Protein AF-A0A2N1W1A4-F1 (afdb_monomer_lite)

pLDDT: mean 72.61, std 19.65, range [37.09, 93.88]

Secondary structure (DSSP, 8-state):
--PPP---S-STTSSSSS------PPPP-PPPP---S---STT------TTHHHHHHHHHHHHHHHHHHHHHHHHHHHHHHHHTTT---HHHHHHHHHHHHHHHHHHHHHHHHHHHHHH-TTT--HHHHHHHHHHHHHHHH-

Radius of gyration: 25.72 Å; chains: 1; bounding box: 65×59×47 Å

Sequence (142 aa):
MKKIIIISLVVFTALVFLSCKKKGAPVPFPAPDP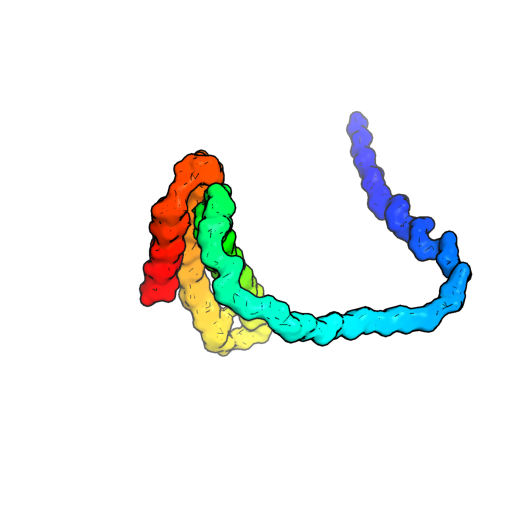IAKSVSVSAVEDARVPGIEKRIEYLELFQEIYMFEINYLRNNVRELTLASVDAEDAEAQELAAQRFEDDKRRAEMGKIVDEIGKKGMEKITVADLRKYRERIREQIAE

Foldseek 3Di:
DDDDDDDDPPDPPPPPDPDDDDDDDPDPDPDPPPPPPDDDPPPPPDPPPPCVLLVVLVVVLVVLLVVLVVVLVVLVVVLVVVVVVVDPDPSNVVSVVVNVLSVVLNVLSVVLVVVCVVCDSVNDDSVNSVVSVVVSVVSVVD

Structure (mmCIF, N/CA/C/O backbone):
data_AF-A0A2N1W1A4-F1
#
_entry.id   AF-A0A2N1W1A4-F1
#
loop_
_atom_site.group_PDB
_atom_site.id
_atom_site.type_symbol
_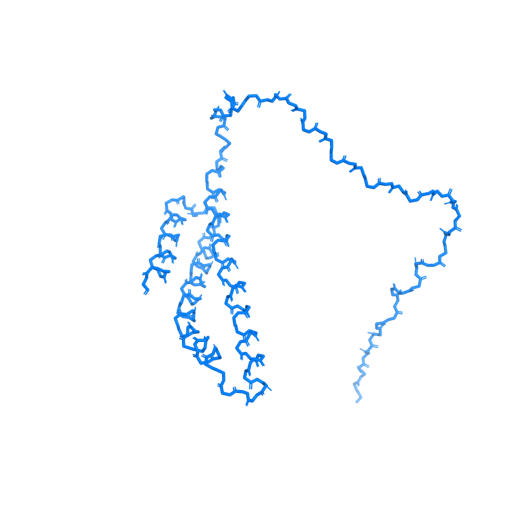atom_site.label_atom_id
_atom_site.label_alt_id
_atom_site.label_comp_id
_atom_site.label_asym_id
_atom_site.label_entity_id
_atom_site.label_seq_id
_atom_site.pdbx_PDB_ins_code
_atom_site.Cartn_x
_atom_site.Cartn_y
_atom_site.Cartn_z
_atom_site.occupancy
_atom_site.B_iso_or_equiv
_atom_site.auth_seq_id
_atom_site.auth_comp_id
_atom_site.auth_asym_id
_atom_site.auth_atom_id
_atom_site.pdbx_PDB_model_num
ATOM 1 N N . MET A 1 1 ? -27.944 -43.672 1.878 1.00 45.59 1 MET A N 1
ATOM 2 C CA . MET A 1 1 ? -26.624 -44.090 2.401 1.00 45.59 1 MET A CA 1
ATOM 3 C C . MET A 1 1 ? -25.530 -43.315 1.678 1.00 45.59 1 MET A C 1
ATOM 5 O O . MET A 1 1 ? -25.323 -43.545 0.496 1.00 45.59 1 MET A O 1
ATOM 9 N N . LYS A 1 2 ? -24.877 -42.366 2.356 1.00 38.91 2 LYS A N 1
ATOM 10 C CA . LYS A 1 2 ? -23.680 -41.654 1.876 1.00 38.91 2 LYS A CA 1
ATOM 11 C C . LYS A 1 2 ? -22.666 -41.672 3.022 1.00 38.91 2 LYS A C 1
ATOM 13 O O . LYS A 1 2 ? -23.009 -41.264 4.126 1.00 38.91 2 LYS A O 1
ATOM 18 N N . LYS A 1 3 ? -21.476 -42.229 2.784 1.00 40.59 3 LYS A N 1
ATOM 19 C CA . LYS A 1 3 ? -20.383 -42.317 3.765 1.00 40.59 3 LYS A CA 1
ATOM 20 C C . LYS A 1 3 ? -19.569 -41.022 3.706 1.00 40.59 3 LYS A C 1
ATOM 22 O O . LYS A 1 3 ? -19.119 -40.652 2.628 1.00 40.59 3 LYS A O 1
ATOM 27 N N . ILE A 1 4 ? -19.391 -40.359 4.846 1.00 50.44 4 ILE A N 1
ATOM 28 C CA . ILE A 1 4 ? -18.451 -39.245 5.028 1.00 50.44 4 ILE A CA 1
ATOM 29 C C . ILE A 1 4 ? -17.213 -39.831 5.710 1.00 50.44 4 ILE A C 1
ATOM 31 O O .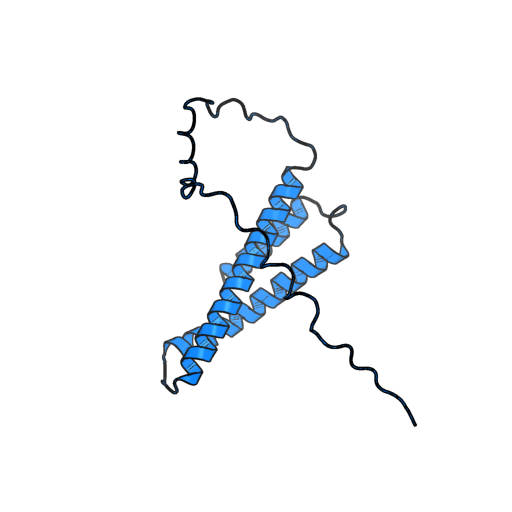 ILE A 1 4 ? -17.338 -40.488 6.741 1.00 50.44 4 ILE A O 1
ATOM 35 N N . ILE A 1 5 ? -16.039 -39.644 5.108 1.00 55.38 5 ILE A N 1
ATOM 36 C CA . ILE A 1 5 ? -14.748 -40.087 5.646 1.00 55.38 5 ILE A CA 1
ATOM 37 C C . ILE A 1 5 ? -14.071 -38.862 6.267 1.00 55.38 5 ILE A C 1
ATOM 39 O O . ILE A 1 5 ? -13.763 -37.905 5.563 1.00 55.38 5 ILE A O 1
ATOM 43 N N . ILE A 1 6 ? -13.858 -38.898 7.583 1.00 52.22 6 ILE A N 1
ATOM 44 C CA . ILE A 1 6 ? -13.093 -37.906 8.347 1.00 52.22 6 ILE A CA 1
ATOM 45 C C . ILE A 1 6 ? -11.697 -38.504 8.548 1.00 52.22 6 ILE A C 1
ATOM 47 O O . ILE A 1 6 ? -11.562 -39.495 9.263 1.00 52.22 6 ILE A O 1
ATOM 51 N N . ILE A 1 7 ? -10.666 -37.950 7.902 1.00 51.31 7 ILE A N 1
ATOM 52 C CA . ILE A 1 7 ? -9.276 -38.365 8.143 1.00 51.31 7 ILE A CA 1
ATOM 53 C C . ILE A 1 7 ? -8.693 -37.470 9.232 1.00 51.31 7 ILE A C 1
ATOM 55 O O . ILE A 1 7 ? -8.555 -36.259 9.075 1.00 51.31 7 ILE A O 1
ATOM 59 N N . SER A 1 8 ? -8.408 -38.117 10.358 1.00 48.31 8 SER A N 1
ATOM 60 C CA . SER A 1 8 ? -7.943 -37.555 11.613 1.00 48.31 8 SER A CA 1
ATOM 61 C C . SER A 1 8 ? -6.500 -37.053 11.555 1.00 48.31 8 SER A C 1
ATOM 63 O O . SER A 1 8 ? -5.569 -37.773 11.192 1.00 48.31 8 SER A O 1
ATOM 65 N N . LEU A 1 9 ? -6.353 -35.833 12.052 1.00 43.41 9 LEU A N 1
ATOM 66 C CA . LEU A 1 9 ? -5.163 -35.123 12.501 1.00 43.41 9 LEU A CA 1
ATOM 67 C C . LEU A 1 9 ? -4.421 -35.864 13.641 1.00 43.41 9 LEU A C 1
ATOM 69 O O . LEU A 1 9 ? -4.462 -35.408 14.775 1.00 43.41 9 LEU A O 1
ATOM 73 N N . VAL A 1 10 ? -3.771 -37.011 13.396 1.00 47.00 10 VAL A N 1
ATOM 74 C CA . VAL A 1 10 ? -2.918 -37.685 14.411 1.00 47.00 10 VAL A CA 1
ATOM 75 C C . VAL A 1 10 ? -1.812 -38.536 13.756 1.00 47.00 10 VAL A C 1
ATOM 77 O O . VAL A 1 10 ? -1.858 -39.757 13.823 1.00 47.00 10 VAL A O 1
ATOM 80 N N . VAL A 1 11 ? -0.812 -37.935 13.094 1.00 44.81 11 VAL A N 1
ATOM 81 C CA . VAL A 1 11 ? 0.413 -38.686 12.693 1.00 44.81 11 VAL A CA 1
ATOM 82 C C . VAL A 1 11 ? 1.732 -37.918 12.909 1.00 44.81 11 VAL A C 1
ATOM 84 O O . VAL A 1 11 ? 2.790 -38.534 12.912 1.00 44.81 11 VAL A O 1
ATOM 87 N N . PHE A 1 12 ? 1.740 -36.611 13.194 1.00 38.12 12 PHE A N 1
ATOM 88 C CA . PHE A 1 12 ? 3.009 -35.855 13.243 1.00 38.12 12 PHE A CA 1
ATOM 89 C C . PHE A 1 12 ? 3.642 -35.629 14.627 1.00 38.12 12 PHE A C 1
ATOM 91 O O . PHE A 1 12 ? 4.666 -34.959 14.718 1.00 38.12 12 PHE A O 1
ATOM 98 N N . THR A 1 13 ? 3.105 -36.202 15.707 1.00 47.06 13 THR A N 1
ATOM 99 C CA . THR A 1 13 ? 3.618 -35.955 17.073 1.00 47.06 13 THR A CA 1
ATOM 100 C C . THR A 1 13 ? 4.500 -37.064 17.659 1.00 47.06 13 THR A C 1
ATOM 102 O O . THR A 1 13 ? 4.922 -36.949 18.804 1.00 47.06 13 THR A O 1
ATOM 105 N N . ALA A 1 14 ? 4.859 -38.108 16.902 1.00 43.19 14 ALA A N 1
ATOM 106 C CA . ALA A 1 14 ? 5.572 -39.275 17.451 1.00 43.19 14 ALA A CA 1
ATOM 107 C C . ALA A 1 14 ? 7.031 -39.468 16.978 1.00 43.19 14 ALA A C 1
ATOM 109 O O . ALA A 1 14 ? 7.589 -40.543 17.173 1.00 43.19 14 ALA A O 1
ATOM 110 N N . LEU A 1 15 ? 7.679 -38.455 16.387 1.00 41.22 15 LEU A N 1
ATOM 111 C CA . LEU A 1 15 ? 9.066 -38.568 15.885 1.00 41.22 15 LEU A CA 1
ATOM 112 C C . LEU A 1 15 ? 10.068 -37.591 16.525 1.00 41.22 15 LEU A C 1
ATOM 114 O O . LEU A 1 15 ? 11.143 -37.367 15.981 1.00 41.22 15 LEU A O 1
ATOM 118 N N . VAL A 1 16 ? 9.750 -37.035 17.701 1.00 46.19 16 VAL A N 1
ATOM 119 C CA . VAL A 1 16 ? 10.630 -36.068 18.399 1.00 46.19 16 VAL A CA 1
ATOM 120 C C . VAL A 1 16 ? 11.331 -36.647 19.639 1.00 46.19 16 VAL A C 1
ATOM 122 O O . VAL A 1 16 ? 12.223 -36.016 20.193 1.00 46.19 16 VAL A O 1
ATOM 125 N N . PHE A 1 17 ? 11.045 -37.881 20.059 1.00 44.84 17 PHE A N 1
ATOM 126 C CA . PHE A 1 17 ? 11.607 -38.415 21.307 1.00 44.84 17 PHE A CA 1
ATOM 127 C C . PHE A 1 17 ? 12.243 -39.792 21.155 1.00 44.84 17 PHE A C 1
ATOM 129 O O . PHE A 1 17 ? 11.809 -40.721 21.813 1.00 44.84 17 PHE A O 1
ATOM 136 N N . LEU A 1 18 ? 13.292 -39.954 20.341 1.00 45.50 18 LEU A N 1
ATOM 137 C CA . LEU A 1 18 ? 14.228 -41.071 20.553 1.00 45.50 18 LEU A CA 1
ATOM 138 C C . LEU A 1 18 ? 15.554 -40.882 19.795 1.00 45.50 18 LEU A C 1
ATOM 140 O O . LEU A 1 18 ? 15.800 -41.528 18.785 1.00 45.50 18 LEU A O 1
ATOM 144 N N . SER A 1 19 ? 16.424 -39.991 20.283 1.00 37.09 19 SER A N 1
ATOM 145 C CA . SER A 1 19 ? 17.894 -40.120 20.167 1.00 37.09 19 SER A CA 1
ATOM 146 C C . SER A 1 19 ? 18.599 -39.012 20.946 1.00 37.09 19 SER A C 1
ATOM 148 O O . SER A 1 19 ? 19.128 -38.056 20.392 1.00 37.09 19 SER A O 1
ATOM 150 N N . CYS A 1 20 ? 18.612 -39.148 22.271 1.00 44.00 20 CYS A N 1
ATOM 151 C CA . CYS A 1 20 ? 19.387 -38.292 23.158 1.00 44.00 20 CYS A CA 1
ATOM 152 C C . CYS A 1 20 ? 20.591 -39.086 23.683 1.00 44.00 20 CYS A C 1
ATOM 154 O O . CYS A 1 20 ? 20.462 -39.782 24.683 1.00 44.00 20 CYS A O 1
ATOM 156 N N . LYS A 1 21 ? 21.751 -39.022 23.011 1.00 41.28 21 LYS A N 1
ATOM 157 C CA . LYS A 1 21 ? 23.071 -39.292 23.622 1.00 41.28 21 LYS A CA 1
ATOM 158 C C . LYS A 1 21 ? 24.203 -38.628 22.830 1.00 41.28 21 LYS A C 1
ATOM 160 O O . LYS A 1 21 ? 24.821 -39.246 21.973 1.00 41.28 21 LYS A O 1
ATOM 165 N N . LYS A 1 22 ? 24.542 -37.400 23.219 1.00 45.22 22 LYS A N 1
ATOM 166 C CA . LYS A 1 22 ? 25.924 -36.965 23.488 1.00 45.22 22 LYS A CA 1
ATOM 167 C C . LYS A 1 22 ? 25.849 -35.677 24.303 1.00 45.22 22 LYS A C 1
ATOM 169 O O . LYS A 1 22 ? 25.254 -34.698 23.875 1.00 45.22 22 LYS A O 1
ATOM 174 N N . LYS A 1 23 ? 26.407 -35.719 25.515 1.00 51.44 23 LYS A N 1
ATOM 175 C CA . LYS A 1 23 ? 26.610 -34.545 26.364 1.00 51.44 23 LYS A CA 1
ATOM 176 C C . LYS A 1 23 ? 27.555 -33.597 25.619 1.00 51.44 23 LYS A C 1
ATOM 178 O O . LYS A 1 23 ? 28.720 -33.934 25.438 1.00 51.44 23 LYS A O 1
ATOM 183 N N . GLY A 1 24 ? 27.049 -32.453 25.188 1.00 43.84 24 GLY A N 1
ATOM 184 C CA . GLY A 1 24 ? 27.834 -31.309 24.743 1.00 43.84 24 GLY A CA 1
ATOM 185 C C . GLY A 1 24 ? 27.242 -30.087 25.424 1.00 43.84 24 GLY A C 1
ATOM 186 O O . GLY A 1 24 ? 26.024 -29.925 25.413 1.00 43.84 24 GLY A O 1
ATOM 187 N N . ALA A 1 25 ? 28.076 -29.301 26.098 1.00 52.75 25 ALA A N 1
ATOM 188 C CA . ALA A 1 25 ? 27.675 -28.035 26.701 1.00 52.75 25 ALA A CA 1
ATOM 189 C C . ALA A 1 25 ? 26.926 -27.160 25.672 1.00 52.75 25 ALA A C 1
ATOM 191 O O . ALA A 1 25 ? 27.195 -27.302 24.475 1.00 52.75 25 ALA A O 1
ATOM 192 N N . PRO A 1 26 ? 25.995 -26.283 26.101 1.00 49.31 26 PRO A N 1
ATOM 193 C CA . PRO A 1 26 ? 25.318 -25.374 25.185 1.00 49.31 26 PRO A CA 1
ATOM 194 C C . PRO A 1 26 ? 26.380 -24.605 24.403 1.00 49.31 26 PRO A C 1
ATOM 196 O O . PRO A 1 26 ? 27.225 -23.936 24.997 1.00 49.31 26 PRO A O 1
ATOM 199 N N . VAL A 1 27 ? 26.377 -24.768 23.080 1.00 53.94 27 VAL A N 1
ATOM 200 C CA . VAL A 1 27 ? 27.262 -24.010 22.201 1.00 53.94 27 VAL A CA 1
ATOM 201 C C . VAL A 1 27 ? 26.866 -22.544 22.390 1.00 53.94 27 VAL A C 1
ATOM 203 O O . VAL A 1 27 ? 25.705 -22.215 22.129 1.00 53.94 27 VAL A O 1
ATOM 206 N N . PRO A 1 28 ? 27.749 -21.674 22.912 1.00 55.44 28 PRO A N 1
ATOM 207 C CA . PRO A 1 28 ? 27.443 -20.256 22.983 1.00 55.44 28 PRO A CA 1
ATOM 208 C C . PRO A 1 28 ? 27.164 -19.772 21.561 1.00 55.44 28 PRO A C 1
ATOM 210 O O . PRO A 1 28 ? 27.845 -20.189 20.621 1.00 55.44 28 PRO A O 1
ATOM 213 N N . PHE A 1 29 ? 26.142 -18.927 21.400 1.00 46.44 29 PHE A N 1
ATOM 214 C CA . PHE A 1 29 ? 25.914 -18.223 20.140 1.00 46.44 29 PHE A CA 1
ATOM 215 C C . PHE A 1 29 ? 27.257 -17.656 19.662 1.00 46.44 29 PHE A C 1
ATOM 217 O O . PHE A 1 29 ? 27.937 -17.015 20.474 1.00 46.44 29 PHE A O 1
ATOM 224 N N . PRO A 1 30 ? 27.679 -17.908 18.407 1.00 56.00 30 PRO A N 1
ATOM 225 C CA . PRO A 1 30 ? 28.890 -17.291 17.902 1.00 56.00 30 PRO A CA 1
ATOM 226 C C . PRO A 1 30 ? 28.703 -15.782 18.039 1.00 56.00 30 PRO A C 1
ATOM 228 O O . PRO A 1 30 ? 27.711 -15.226 17.561 1.00 56.00 30 PRO A O 1
ATOM 231 N N . ALA A 1 31 ? 29.611 -15.141 18.777 1.00 55.03 31 ALA A N 1
ATOM 232 C CA . ALA A 1 31 ? 29.656 -13.692 18.822 1.00 55.03 31 ALA A CA 1
ATOM 233 C C . ALA A 1 31 ? 29.713 -13.195 17.369 1.00 55.03 31 ALA A C 1
ATOM 235 O O . ALA A 1 31 ? 30.436 -13.803 16.574 1.00 55.03 31 ALA A O 1
ATOM 236 N N . PRO A 1 32 ? 28.945 -12.157 16.993 1.00 52.41 32 PRO A N 1
ATOM 237 C CA . PRO A 1 32 ? 29.085 -11.569 15.671 1.00 52.41 32 PRO A CA 1
ATOM 238 C C . PRO A 1 32 ? 30.558 -11.213 15.493 1.00 52.41 32 PRO A C 1
ATOM 240 O O . PRO A 1 32 ? 31.122 -10.517 16.343 1.00 52.41 32 PRO A O 1
ATOM 243 N N . ASP A 1 33 ? 31.184 -11.756 14.445 1.00 56.81 33 ASP A N 1
ATOM 244 C CA . ASP A 1 33 ? 32.581 -11.469 14.146 1.00 56.81 33 ASP A CA 1
ATOM 245 C C . ASP A 1 33 ? 32.778 -9.950 14.193 1.00 56.81 33 ASP A C 1
ATOM 247 O O . ASP A 1 33 ? 31.941 -9.211 13.653 1.00 56.81 33 ASP A O 1
ATOM 251 N N . PRO A 1 34 ? 33.835 -9.445 14.856 1.00 55.88 34 PRO A N 1
ATOM 252 C CA . PRO A 1 34 ? 34.127 -8.028 14.810 1.00 55.88 34 PRO A CA 1
ATOM 253 C C . PRO A 1 34 ? 34.292 -7.673 13.339 1.00 55.88 34 PRO A C 1
ATOM 255 O O . PRO A 1 34 ? 35.224 -8.155 12.697 1.00 55.88 34 PRO A O 1
ATOM 258 N N . ILE A 1 35 ? 33.343 -6.881 12.822 1.00 51.38 35 ILE A N 1
ATOM 259 C CA . ILE A 1 35 ? 33.310 -6.368 11.453 1.00 51.38 35 ILE A CA 1
ATOM 260 C C . ILE A 1 35 ? 34.742 -6.004 11.093 1.00 51.38 35 ILE A C 1
ATOM 262 O O . ILE A 1 35 ? 35.308 -5.066 11.666 1.00 51.38 35 ILE A O 1
ATOM 266 N N . ALA A 1 36 ? 35.344 -6.806 10.212 1.00 45.59 36 ALA A N 1
ATOM 267 C CA . ALA A 1 36 ? 36.691 -6.567 9.746 1.00 45.59 36 ALA A CA 1
ATOM 268 C C . ALA A 1 36 ? 36.703 -5.137 9.209 1.00 45.59 36 ALA A C 1
ATOM 270 O O . ALA A 1 36 ? 36.007 -4.800 8.249 1.00 45.59 36 ALA A O 1
ATOM 271 N N . LYS A 1 37 ? 37.428 -4.264 9.912 1.00 49.31 37 LYS A N 1
ATOM 272 C CA . LYS A 1 37 ? 37.651 -2.897 9.467 1.00 49.31 37 LYS A CA 1
ATOM 273 C C . LYS A 1 37 ? 38.201 -2.950 8.045 1.00 49.31 37 LYS A C 1
ATOM 275 O O . LYS A 1 37 ? 39.075 -3.756 7.742 1.00 49.31 37 LYS A O 1
ATOM 280 N N . SER A 1 38 ? 37.735 -1.997 7.247 1.00 53.12 38 SER A N 1
ATOM 281 C CA . SER A 1 38 ? 38.189 -1.648 5.901 1.00 53.12 38 SER A CA 1
ATOM 282 C C . SER A 1 38 ? 37.715 -2.548 4.756 1.00 53.12 38 SER A C 1
ATOM 284 O O . SER A 1 38 ? 38.455 -3.346 4.198 1.00 53.12 38 SER A O 1
ATOM 286 N N . VAL A 1 39 ? 36.507 -2.250 4.278 1.00 40.72 39 VAL A N 1
ATOM 287 C CA . VAL A 1 39 ? 36.375 -1.913 2.858 1.00 40.72 39 VAL A CA 1
ATOM 288 C C . VAL A 1 39 ? 35.876 -0.475 2.811 1.00 40.72 39 VAL A C 1
ATOM 290 O O . VAL A 1 39 ? 34.774 -0.166 3.258 1.00 40.72 39 VAL A O 1
ATOM 293 N N . SER A 1 40 ? 36.747 0.432 2.377 1.00 42.31 40 SER A N 1
ATOM 294 C CA . SER A 1 40 ? 36.391 1.812 2.065 1.00 42.31 40 SER A CA 1
ATOM 295 C C . SER A 1 40 ? 35.218 1.810 1.085 1.00 42.31 40 SER A C 1
ATOM 297 O O . SER A 1 40 ? 35.296 1.193 0.026 1.00 42.31 40 SER A O 1
ATOM 299 N N . VAL A 1 41 ? 34.151 2.524 1.438 1.00 45.81 41 VAL A N 1
ATOM 300 C CA . VAL A 1 41 ? 32.869 2.657 0.715 1.00 45.81 41 VAL A CA 1
ATOM 301 C C . VAL A 1 41 ? 33.019 3.294 -0.688 1.00 45.81 41 VAL A C 1
ATOM 303 O O . VAL A 1 41 ? 32.043 3.553 -1.376 1.00 45.81 41 VAL A O 1
ATOM 306 N N . SER A 1 42 ? 34.239 3.519 -1.175 1.00 42.94 42 SER A N 1
ATOM 307 C CA . SER A 1 42 ? 34.532 4.274 -2.396 1.00 42.94 42 SER A CA 1
ATOM 308 C C . SER A 1 42 ? 34.715 3.422 -3.662 1.00 42.94 42 SER A C 1
ATOM 310 O O . SER A 1 42 ? 35.390 3.863 -4.584 1.00 42.94 42 SER A O 1
ATOM 312 N N . ALA A 1 43 ? 34.174 2.200 -3.719 1.00 45.44 43 ALA A N 1
ATOM 313 C CA . ALA A 1 43 ? 34.274 1.332 -4.904 1.00 45.44 43 ALA A CA 1
ATOM 314 C C . ALA A 1 43 ? 32.982 0.551 -5.214 1.00 45.44 43 ALA A C 1
ATOM 316 O O . ALA A 1 43 ? 33.029 -0.534 -5.787 1.00 45.44 43 ALA A O 1
ATOM 317 N N . VAL A 1 44 ? 31.818 1.098 -4.850 1.00 47.19 44 VAL A N 1
ATOM 318 C CA . VAL A 1 44 ? 30.520 0.645 -5.388 1.00 47.19 44 VAL A CA 1
ATOM 319 C C . VAL A 1 44 ? 30.032 1.669 -6.417 1.00 47.19 44 VAL A C 1
ATOM 321 O O . VAL A 1 44 ? 28.882 2.090 -6.419 1.00 47.19 44 VAL A O 1
ATOM 324 N N . GLU A 1 45 ? 30.939 2.129 -7.277 1.00 42.41 45 GLU A N 1
ATOM 325 C CA . GLU A 1 45 ? 30.557 2.877 -8.469 1.00 42.41 45 GLU A CA 1
ATOM 326 C C . GLU A 1 45 ? 30.142 1.886 -9.562 1.00 42.41 45 GLU A C 1
ATOM 328 O O . GLU A 1 45 ? 30.948 1.174 -10.155 1.00 42.41 45 GLU A O 1
ATOM 333 N N . ASP A 1 46 ? 28.829 1.841 -9.776 1.00 45.59 46 ASP A N 1
ATOM 334 C CA . ASP A 1 46 ? 28.187 1.727 -11.087 1.00 45.59 46 ASP A CA 1
ATOM 335 C C . ASP A 1 46 ? 28.498 0.489 -11.952 1.00 45.59 46 ASP A C 1
ATOM 337 O O . ASP A 1 46 ? 28.396 0.523 -13.179 1.00 45.59 46 ASP A O 1
ATOM 341 N N . ALA A 1 47 ? 28.705 -0.678 -11.336 1.00 49.75 47 ALA A N 1
ATOM 342 C CA . ALA A 1 47 ? 28.339 -1.933 -11.993 1.00 49.75 47 ALA A CA 1
ATOM 343 C C . ALA A 1 47 ? 26.802 -2.043 -12.008 1.00 49.75 47 ALA A C 1
ATOM 345 O O . ALA A 1 47 ? 26.216 -2.778 -11.212 1.00 49.75 47 ALA A O 1
ATOM 346 N N . ARG A 1 48 ? 26.125 -1.254 -12.860 1.00 59.28 48 ARG A N 1
ATOM 347 C CA . ARG A 1 48 ? 24.658 -1.259 -12.997 1.00 59.28 48 ARG A CA 1
ATOM 348 C C . ARG A 1 48 ? 24.193 -2.645 -13.409 1.00 59.28 48 ARG A C 1
ATOM 350 O O . ARG A 1 48 ? 24.140 -2.972 -14.592 1.00 59.28 48 ARG A O 1
ATOM 357 N N . VAL A 1 49 ? 23.844 -3.462 -12.422 1.00 65.81 49 VAL A N 1
ATOM 358 C CA . VAL A 1 49 ? 23.157 -4.731 -12.634 1.00 65.81 49 VAL A CA 1
ATOM 359 C C . VAL A 1 49 ? 21.882 -4.409 -13.423 1.00 65.81 49 VAL A C 1
ATOM 361 O O . VAL A 1 49 ? 21.041 -3.651 -12.925 1.00 65.81 49 VAL A O 1
ATOM 364 N N . PRO A 1 50 ? 21.720 -4.919 -14.658 1.00 68.31 50 PRO A N 1
ATOM 365 C CA . PRO A 1 50 ? 20.570 -4.576 -15.481 1.00 68.31 50 PRO A CA 1
ATOM 366 C C . PRO A 1 50 ? 19.258 -4.866 -14.743 1.00 68.31 50 PRO A C 1
ATOM 368 O O . PRO A 1 50 ? 19.032 -5.969 -14.246 1.00 68.31 50 PRO A O 1
ATOM 371 N N . GLY A 1 51 ? 18.393 -3.856 -14.645 1.00 77.94 51 GLY A N 1
ATOM 372 C CA . GLY A 1 51 ? 17.092 -3.970 -13.981 1.00 77.94 51 GLY A CA 1
ATOM 373 C C . GLY A 1 51 ? 17.105 -3.863 -12.451 1.00 77.94 51 GLY A C 1
ATOM 374 O O . GLY A 1 51 ? 16.050 -4.060 -11.846 1.00 77.94 51 GLY A O 1
ATOM 375 N N . ILE A 1 52 ? 18.237 -3.537 -11.813 1.00 85.75 52 ILE A N 1
ATOM 376 C CA . ILE A 1 52 ? 18.296 -3.369 -10.350 1.00 85.75 52 ILE A CA 1
ATOM 377 C C . ILE A 1 52 ? 17.456 -2.188 -9.857 1.00 85.75 52 ILE A C 1
ATOM 379 O O . ILE A 1 52 ? 16.721 -2.340 -8.890 1.00 85.75 52 ILE A O 1
ATOM 383 N N . GLU A 1 53 ? 17.464 -1.062 -10.575 1.00 86.81 53 GLU A N 1
ATOM 384 C CA . GLU A 1 53 ? 16.670 0.128 -10.235 1.00 86.81 53 GLU A CA 1
ATOM 385 C C . GLU A 1 53 ? 15.172 -0.197 -10.176 1.00 86.81 53 GLU A C 1
ATOM 387 O O . GLU A 1 53 ? 14.499 0.097 -9.195 1.00 86.81 53 GLU A O 1
ATOM 392 N N . LYS A 1 54 ? 14.658 -0.918 -11.178 1.00 88.44 54 LYS A N 1
ATOM 393 C CA . LYS A 1 54 ? 13.260 -1.364 -11.205 1.00 88.44 54 LYS A CA 1
ATOM 394 C C . LYS A 1 54 ? 12.908 -2.273 -10.027 1.00 88.44 54 LYS A C 1
ATOM 396 O O . LYS A 1 54 ? 11.793 -2.203 -9.520 1.00 88.44 54 LYS A O 1
ATOM 401 N N . ARG A 1 55 ? 13.835 -3.135 -9.595 1.00 88.31 55 ARG A N 1
ATOM 402 C CA . ARG A 1 55 ? 13.632 -3.997 -8.420 1.00 88.31 55 ARG A CA 1
ATOM 403 C C . ARG A 1 55 ? 13.628 -3.186 -7.127 1.00 88.31 55 ARG A C 1
ATOM 405 O O . ARG A 1 55 ? 12.781 -3.457 -6.287 1.00 88.31 55 ARG A O 1
ATOM 412 N N . ILE A 1 56 ? 14.528 -2.212 -6.989 1.00 90.38 56 ILE A N 1
ATOM 413 C CA . ILE A 1 56 ? 14.581 -1.311 -5.830 1.00 90.38 56 ILE A CA 1
ATOM 414 C C . ILE A 1 56 ? 13.266 -0.539 -5.715 1.00 90.38 56 ILE A C 1
ATOM 416 O O . ILE A 1 56 ? 12.598 -0.641 -4.696 1.00 90.38 56 ILE A O 1
ATOM 420 N N . GLU A 1 57 ? 12.832 0.123 -6.785 1.00 91.19 57 GLU A N 1
ATOM 421 C CA . GLU A 1 57 ? 11.594 0.919 -6.790 1.00 91.19 57 GLU A CA 1
ATOM 422 C C . GLU A 1 57 ? 10.355 0.070 -6.493 1.00 91.19 57 GLU A C 1
ATOM 424 O O . GLU A 1 57 ? 9.444 0.501 -5.789 1.00 91.19 57 GLU A O 1
ATOM 429 N N . TYR A 1 58 ? 10.329 -1.170 -6.989 1.00 91.00 58 TYR A N 1
ATOM 430 C CA . TYR A 1 58 ? 9.258 -2.107 -6.670 1.00 91.00 58 TYR A CA 1
ATOM 431 C C . TYR A 1 58 ? 9.259 -2.478 -5.185 1.00 91.00 58 TYR A C 1
ATOM 433 O O . TYR A 1 58 ? 8.211 -2.454 -4.545 1.00 91.00 58 TYR A O 1
ATOM 441 N N . LEU A 1 59 ? 10.423 -2.820 -4.629 1.00 91.94 59 LEU A N 1
ATOM 442 C CA . LEU A 1 59 ? 10.542 -3.182 -3.218 1.00 91.94 59 LEU A CA 1
ATOM 443 C C . LEU A 1 59 ? 10.191 -2.007 -2.303 1.00 91.94 59 LEU A C 1
ATOM 445 O O . LEU A 1 59 ? 9.462 -2.214 -1.340 1.00 91.94 59 LEU A O 1
ATOM 449 N N . GLU A 1 60 ? 10.640 -0.794 -2.623 1.00 91.44 60 GLU A N 1
ATOM 450 C CA . GLU A 1 60 ? 10.313 0.410 -1.854 1.00 91.44 60 GLU A CA 1
ATOM 451 C C . GLU A 1 60 ? 8.810 0.711 -1.878 1.00 91.44 60 GLU A C 1
ATOM 453 O O . GLU A 1 60 ? 8.221 0.962 -0.828 1.00 91.44 60 GLU A O 1
ATOM 458 N N . LEU A 1 61 ? 8.162 0.614 -3.045 1.00 92.38 61 LEU A N 1
ATOM 459 C CA . LEU A 1 61 ? 6.713 0.793 -3.163 1.00 92.38 61 LEU A CA 1
ATOM 460 C C . LEU A 1 61 ? 5.942 -0.226 -2.312 1.00 92.38 61 LEU A C 1
ATOM 462 O O . LEU A 1 61 ? 5.054 0.141 -1.544 1.00 92.38 61 LEU A O 1
ATOM 466 N N . PHE A 1 62 ? 6.279 -1.512 -2.425 1.00 92.69 62 PHE A N 1
ATOM 467 C CA . PHE A 1 62 ? 5.594 -2.549 -1.651 1.00 92.69 62 PHE A CA 1
ATOM 468 C C . PHE A 1 62 ? 5.906 -2.454 -0.159 1.00 92.69 62 PHE A C 1
ATOM 470 O O . PHE A 1 62 ? 5.034 -2.743 0.655 1.00 92.69 62 PHE A O 1
ATOM 477 N N . GLN A 1 63 ? 7.107 -2.016 0.218 1.00 92.06 63 GLN A N 1
ATOM 478 C CA . GLN A 1 63 ? 7.438 -1.743 1.610 1.00 92.06 63 GLN A CA 1
ATOM 479 C C . GLN A 1 63 ? 6.540 -0.640 2.186 1.00 92.06 63 GLN A C 1
ATOM 481 O O . GLN A 1 63 ? 5.997 -0.830 3.272 1.00 92.06 63 GLN A O 1
ATOM 486 N N . GLU A 1 64 ? 6.336 0.469 1.468 1.00 89.75 64 GLU A N 1
ATOM 487 C CA . GLU A 1 64 ? 5.424 1.544 1.892 1.00 89.75 64 GLU A CA 1
ATOM 488 C C . GLU A 1 64 ? 3.983 1.015 2.071 1.00 89.75 64 GLU A C 1
ATOM 490 O O . GLU A 1 64 ? 3.373 1.235 3.120 1.00 89.75 64 GLU A O 1
ATOM 495 N N . ILE A 1 65 ? 3.477 0.226 1.112 1.00 91.50 65 ILE A N 1
ATOM 496 C CA . ILE A 1 65 ? 2.131 -0.378 1.171 1.00 91.50 65 ILE A CA 1
ATOM 497 C C . ILE A 1 65 ? 1.986 -1.341 2.360 1.00 91.50 65 ILE A C 1
ATOM 499 O O . ILE A 1 65 ? 1.011 -1.270 3.109 1.00 91.50 65 ILE A O 1
ATOM 503 N N . TYR A 1 66 ? 2.949 -2.243 2.570 1.00 91.75 66 TYR A N 1
ATOM 504 C CA . TYR A 1 66 ? 2.872 -3.211 3.668 1.00 91.75 66 TYR A CA 1
ATOM 505 C C . TYR A 1 66 ? 2.983 -2.549 5.039 1.00 91.75 66 TYR A C 1
ATOM 507 O O . TYR A 1 66 ? 2.280 -2.949 5.967 1.00 91.75 66 TYR A O 1
ATOM 515 N N . MET A 1 67 ? 3.843 -1.539 5.181 1.00 92.38 67 MET A N 1
ATOM 516 C CA . MET A 1 67 ? 3.965 -0.808 6.442 1.00 92.38 67 MET A CA 1
ATOM 517 C C . MET A 1 67 ? 2.665 -0.085 6.800 1.00 92.38 67 MET A C 1
ATOM 519 O O . MET A 1 67 ? 2.276 -0.093 7.969 1.00 92.38 67 MET A O 1
ATOM 523 N N . PHE A 1 68 ? 1.970 0.477 5.809 1.00 91.00 68 PHE A N 1
ATOM 524 C CA . PHE A 1 68 ? 0.640 1.043 6.007 1.00 91.00 68 PHE A CA 1
ATOM 525 C C . PHE A 1 68 ? -0.372 -0.014 6.474 1.00 91.00 68 PHE A C 1
ATOM 527 O O . PHE A 1 68 ? -0.984 0.168 7.523 1.00 91.00 68 PHE A O 1
ATOM 534 N N . GLU A 1 69 ? -0.503 -1.145 5.770 1.00 90.62 69 GLU A N 1
ATOM 535 C CA . GLU A 1 69 ? -1.486 -2.189 6.117 1.00 90.62 69 GLU A CA 1
ATOM 536 C C . GLU A 1 69 ? -1.248 -2.757 7.527 1.00 90.62 69 GLU A C 1
ATOM 538 O O . GLU A 1 69 ? -2.191 -2.985 8.285 1.00 90.62 69 GLU A O 1
ATOM 543 N N . ILE A 1 70 ? 0.018 -2.939 7.922 1.00 92.19 70 ILE A N 1
ATOM 544 C CA . ILE A 1 70 ? 0.372 -3.379 9.280 1.00 92.19 70 ILE A CA 1
ATOM 545 C C . ILE A 1 70 ? -0.109 -2.367 10.326 1.00 92.19 70 ILE A C 1
ATOM 547 O O . ILE A 1 70 ? -0.669 -2.765 11.350 1.00 92.19 70 ILE A O 1
ATOM 551 N N . ASN A 1 71 ? 0.115 -1.072 10.093 1.00 89.31 71 ASN A N 1
ATOM 552 C CA . ASN A 1 71 ? -0.305 -0.021 11.020 1.00 89.31 71 ASN A CA 1
ATOM 553 C C . ASN A 1 71 ? -1.832 0.106 11.074 1.00 89.31 71 ASN A C 1
ATOM 555 O O . ASN A 1 71 ? -2.386 0.182 12.168 1.00 89.31 71 ASN A O 1
ATOM 559 N N . TYR A 1 72 ? -2.506 0.020 9.928 1.00 90.31 72 TYR A N 1
ATOM 560 C CA . TYR A 1 72 ? -3.965 -0.005 9.835 1.00 90.31 72 TYR A CA 1
ATOM 561 C C . TYR A 1 72 ? -4.570 -1.146 10.664 1.00 90.31 72 TYR A C 1
ATOM 563 O O . TYR A 1 72 ? -5.423 -0.929 11.525 1.00 90.31 72 TYR A O 1
ATOM 571 N N . LEU A 1 73 ? -4.079 -2.376 10.475 1.00 91.06 73 LEU A N 1
ATOM 572 C CA . LEU A 1 73 ? -4.562 -3.534 11.231 1.00 91.06 73 LEU A CA 1
ATOM 573 C C . LEU A 1 73 ? -4.260 -3.409 12.727 1.00 91.06 73 LEU A C 1
ATOM 575 O O . LEU A 1 73 ? -5.097 -3.773 13.552 1.00 91.06 73 LEU A O 1
ATOM 579 N N . ARG A 1 74 ? -3.090 -2.871 13.092 1.00 90.81 74 ARG A N 1
ATOM 580 C CA . ARG A 1 74 ? -2.732 -2.612 14.494 1.00 90.81 74 ARG A CA 1
ATOM 581 C C . ARG A 1 74 ? -3.702 -1.626 15.145 1.00 90.81 74 ARG A C 1
ATOM 583 O O . ARG A 1 74 ? -4.154 -1.892 16.257 1.00 90.81 74 ARG A O 1
ATOM 590 N N . ASN A 1 75 ? -4.024 -0.527 14.466 1.00 88.88 75 ASN A N 1
ATOM 591 C CA . ASN A 1 75 ? -4.946 0.490 14.968 1.00 88.88 75 ASN A CA 1
ATOM 592 C C . ASN A 1 75 ? -6.362 -0.069 15.118 1.00 88.88 75 ASN A C 1
ATOM 594 O O . ASN A 1 75 ? -6.963 0.114 16.170 1.00 88.88 75 ASN A O 1
ATOM 598 N N . ASN A 1 76 ? -6.841 -0.855 14.151 1.00 88.25 76 ASN A N 1
ATOM 599 C CA . ASN A 1 76 ? -8.143 -1.521 14.253 1.00 88.25 76 ASN A CA 1
ATOM 600 C C . ASN A 1 76 ? -8.216 -2.498 15.437 1.00 88.25 76 ASN A C 1
ATOM 602 O O . ASN A 1 76 ? -9.219 -2.556 16.142 1.00 88.25 76 ASN A O 1
ATOM 606 N N . VAL A 1 77 ? -7.156 -3.277 15.683 1.00 88.44 77 VAL A N 1
ATOM 607 C CA . VAL A 1 77 ? -7.104 -4.167 16.856 1.00 88.44 77 VAL A CA 1
ATOM 608 C C . VAL A 1 77 ? -7.124 -3.356 18.153 1.00 88.44 77 VAL A C 1
ATOM 610 O O . VAL A 1 77 ? -7.804 -3.746 19.102 1.00 88.44 77 VAL A O 1
ATOM 613 N N . ARG A 1 78 ? -6.414 -2.223 18.197 1.00 86.94 78 ARG A N 1
ATOM 614 C CA . ARG A 1 78 ? -6.403 -1.313 19.349 1.00 86.94 78 ARG A CA 1
ATOM 615 C C . ARG A 1 78 ? -7.786 -0.699 19.588 1.00 86.94 78 ARG A C 1
ATOM 617 O O . ARG A 1 78 ? -8.280 -0.810 20.702 1.00 86.94 78 ARG A O 1
ATOM 624 N N . GLU A 1 79 ? -8.440 -0.180 18.549 1.00 84.62 79 GLU A N 1
ATOM 625 C CA . GLU A 1 79 ? -9.817 0.342 18.586 1.00 84.62 79 GLU A CA 1
ATOM 626 C C . GLU A 1 79 ? -10.786 -0.697 19.174 1.00 84.62 79 GLU A C 1
ATOM 628 O O . GLU A 1 79 ? -11.471 -0.424 20.158 1.00 84.62 79 GLU A O 1
ATOM 633 N N . LEU A 1 80 ? -10.784 -1.924 18.635 1.00 84.62 80 LEU A N 1
ATOM 634 C CA . LEU A 1 80 ? -11.642 -3.017 19.110 1.00 84.62 80 LEU A CA 1
ATOM 635 C C . LEU A 1 80 ? -11.354 -3.407 20.563 1.00 84.62 80 LEU A C 1
ATOM 637 O O . LEU A 1 80 ? -12.274 -3.741 21.309 1.00 84.62 80 LEU A O 1
ATOM 641 N N . THR A 1 81 ? -10.083 -3.374 20.966 1.00 85.69 81 THR A N 1
ATOM 642 C CA . THR A 1 81 ? -9.680 -3.691 22.340 1.00 85.69 81 THR A CA 1
ATOM 643 C C . THR A 1 81 ? -10.201 -2.633 23.306 1.00 85.69 81 THR A C 1
ATOM 645 O O . THR A 1 81 ? -10.794 -2.992 24.318 1.00 85.69 81 THR A O 1
ATOM 648 N N . LEU A 1 82 ? -10.049 -1.348 22.986 1.00 83.06 82 LEU A N 1
ATOM 649 C CA . LEU A 1 82 ? -10.518 -0.255 23.842 1.00 83.06 82 LEU A CA 1
ATOM 650 C C . LEU A 1 82 ? -12.047 -0.220 23.924 1.00 83.06 82 LEU A C 1
ATOM 652 O O . LEU A 1 82 ? -12.596 -0.131 25.019 1.00 83.06 82 LEU A O 1
ATOM 656 N N . ALA A 1 83 ? -12.735 -0.407 22.793 1.00 79.44 83 ALA A N 1
ATOM 657 C CA . ALA A 1 83 ? -14.193 -0.502 22.754 1.00 79.44 83 ALA A CA 1
ATOM 658 C C . ALA A 1 83 ? -14.731 -1.669 23.602 1.00 79.44 83 ALA A C 1
ATOM 660 O O . ALA A 1 83 ? -15.816 -1.568 24.163 1.00 79.44 83 ALA A O 1
ATOM 661 N N . SER A 1 84 ? -13.978 -2.770 23.732 1.00 78.75 84 SER A N 1
ATOM 662 C CA . SER A 1 84 ? -14.388 -3.929 24.540 1.00 78.75 84 SER A CA 1
ATOM 663 C C . SER A 1 84 ? -14.284 -3.724 26.055 1.00 78.75 84 SER A C 1
ATOM 665 O O . SER A 1 84 ? -14.816 -4.531 26.815 1.00 78.75 84 SER A O 1
ATOM 667 N N . VAL A 1 85 ? -13.590 -2.675 26.504 1.00 81.88 85 VAL A N 1
ATOM 668 C CA . VAL A 1 85 ? -13.385 -2.378 27.931 1.00 81.88 85 VAL A CA 1
ATOM 669 C C . VAL A 1 85 ? -14.503 -1.471 28.485 1.00 81.88 85 VAL A C 1
ATOM 671 O O . VAL A 1 85 ? -14.472 -1.137 29.666 1.00 81.88 85 VAL A O 1
ATOM 674 N N . ASP A 1 86 ? -15.510 -1.105 27.671 1.00 64.38 86 ASP A N 1
ATOM 675 C CA . ASP A 1 86 ? -16.628 -0.200 28.024 1.00 64.38 86 ASP A CA 1
ATOM 676 C C . ASP A 1 86 ? -16.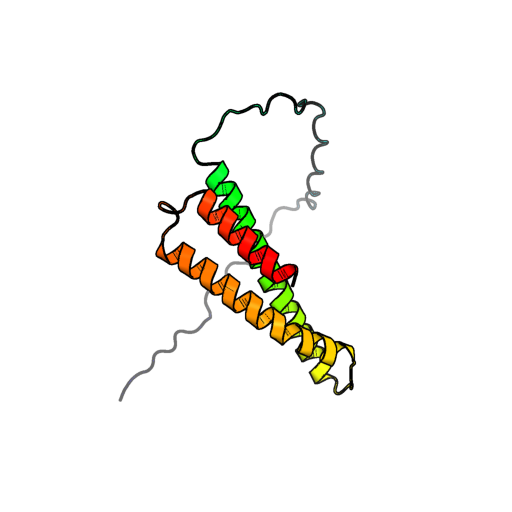163 1.113 28.693 1.00 64.38 86 ASP A C 1
ATOM 678 O O . ASP A 1 86 ? -16.888 1.758 29.453 1.00 64.38 86 ASP A O 1
ATOM 682 N N . ALA A 1 87 ? -14.929 1.530 28.409 1.00 60.88 87 ALA A N 1
ATOM 683 C CA . ALA A 1 87 ? -14.453 2.856 28.742 1.00 60.88 87 ALA A CA 1
ATOM 684 C C . ALA A 1 87 ? -14.905 3.793 27.618 1.00 60.88 87 ALA A C 1
ATOM 686 O O . ALA A 1 87 ? -14.666 3.504 26.445 1.00 60.88 87 ALA A O 1
ATOM 687 N N . GLU A 1 88 ? -15.542 4.917 27.956 1.00 62.50 88 GLU A N 1
ATOM 688 C CA . GLU A 1 88 ? -15.666 6.065 27.048 1.00 62.50 88 GLU A CA 1
ATOM 689 C C . GLU A 1 88 ? -14.260 6.633 26.802 1.00 62.50 88 GLU A C 1
ATOM 691 O O . GLU A 1 88 ? -13.857 7.653 27.360 1.00 62.50 88 GLU A O 1
ATOM 696 N N . ASP A 1 89 ? -13.470 5.893 26.029 1.00 71.12 89 ASP A N 1
ATOM 697 C CA . ASP A 1 89 ? -12.075 6.186 25.788 1.00 71.12 89 ASP A CA 1
ATOM 698 C C . ASP A 1 89 ? -11.981 7.136 24.597 1.00 71.12 89 ASP A C 1
ATOM 700 O O . ASP A 1 89 ? -12.321 6.789 23.460 1.00 71.12 89 ASP A O 1
ATOM 704 N N . ALA A 1 90 ? -11.530 8.359 24.872 1.00 78.44 90 ALA A N 1
ATOM 705 C CA . ALA A 1 90 ? -11.249 9.360 23.851 1.00 78.44 90 ALA A CA 1
ATOM 706 C C . ALA A 1 90 ? -10.294 8.809 22.775 1.00 78.44 90 ALA A C 1
ATOM 708 O O . ALA A 1 90 ? -10.415 9.166 21.605 1.00 78.44 90 ALA A O 1
ATOM 709 N N . GLU A 1 91 ? -9.409 7.879 23.148 1.00 79.06 91 GLU A N 1
ATOM 710 C CA . GLU A 1 91 ? -8.488 7.212 22.232 1.00 79.06 91 GLU A CA 1
ATOM 711 C C . GLU A 1 91 ? -9.219 6.293 21.236 1.00 79.06 91 GLU A C 1
ATOM 713 O O . GLU A 1 91 ? -8.872 6.252 20.057 1.00 79.06 91 GLU A O 1
ATOM 718 N N . ALA A 1 92 ? -10.275 5.595 21.666 1.00 78.69 92 ALA A N 1
ATOM 719 C CA . ALA A 1 92 ? -11.076 4.757 20.772 1.00 78.69 92 ALA A CA 1
ATOM 720 C C . ALA A 1 92 ? -11.849 5.605 19.749 1.00 78.69 92 ALA A C 1
ATOM 722 O O . ALA A 1 92 ? -11.939 5.232 18.579 1.00 78.69 92 ALA A O 1
ATOM 723 N N . GLN A 1 93 ? -12.368 6.765 20.169 1.00 79.44 93 GLN A N 1
ATOM 724 C CA . GLN A 1 93 ? -13.046 7.703 19.268 1.00 79.44 93 GLN A CA 1
ATOM 725 C C . GLN A 1 93 ? -12.076 8.336 18.261 1.00 79.44 93 GLN A C 1
ATOM 727 O O . GLN A 1 93 ? -12.428 8.484 17.090 1.00 79.44 93 GLN A O 1
ATOM 732 N N . GLU A 1 94 ? -10.853 8.667 18.683 1.00 83.44 94 GLU A N 1
ATOM 733 C CA . GLU A 1 94 ? -9.814 9.192 17.791 1.00 83.44 94 GLU A CA 1
ATOM 734 C C . GLU A 1 94 ? -9.389 8.151 16.745 1.00 83.44 94 GLU A C 1
ATOM 736 O O . GLU A 1 94 ? -9.341 8.458 15.552 1.00 83.44 94 GLU A O 1
ATOM 741 N N . LEU A 1 95 ? -9.162 6.900 17.161 1.00 84.25 95 LEU A N 1
ATOM 742 C CA . LEU A 1 95 ? -8.843 5.800 16.243 1.00 84.25 95 LEU A CA 1
ATOM 743 C C . LEU A 1 95 ? -9.987 5.532 15.255 1.00 84.25 95 LEU A C 1
ATOM 745 O O . LEU A 1 95 ? -9.739 5.345 14.063 1.00 84.25 95 LEU A O 1
ATOM 749 N N . ALA A 1 96 ? -11.240 5.574 15.717 1.00 80.38 96 ALA A N 1
ATOM 750 C CA . ALA A 1 96 ? -12.411 5.423 14.854 1.00 80.38 96 ALA A CA 1
ATOM 751 C C . ALA A 1 96 ? -12.545 6.571 13.835 1.00 80.38 96 ALA A C 1
ATOM 753 O O . ALA A 1 96 ? -12.957 6.339 12.697 1.00 80.38 96 ALA A O 1
ATOM 754 N N . ALA A 1 97 ? -12.173 7.802 14.205 1.00 81.69 97 ALA A N 1
ATOM 755 C CA . ALA A 1 97 ? -12.149 8.935 13.280 1.00 81.69 97 ALA A CA 1
ATOM 756 C C . ALA A 1 97 ? -11.053 8.775 12.210 1.00 81.69 97 ALA A C 1
ATOM 758 O O . ALA A 1 97 ? -11.328 8.945 11.021 1.00 81.69 97 ALA A O 1
ATOM 759 N N . GLN A 1 98 ? -9.843 8.371 12.614 1.00 83.81 98 GLN A N 1
ATOM 760 C CA . GLN A 1 98 ? -8.716 8.114 11.701 1.00 83.81 98 GLN A CA 1
ATOM 761 C C . GLN A 1 98 ? -9.018 6.986 10.703 1.00 83.81 98 GLN A C 1
ATOM 763 O O . GLN A 1 98 ? -8.600 7.034 9.543 1.00 83.81 98 GLN A O 1
ATOM 768 N N . ARG A 1 99 ? -9.811 5.992 11.116 1.00 84.12 99 ARG A N 1
ATOM 769 C CA . ARG A 1 99 ? -10.170 4.835 10.291 1.00 84.12 99 ARG A CA 1
ATOM 770 C C . ARG A 1 99 ? -10.859 5.200 8.977 1.00 84.12 99 ARG A C 1
ATOM 772 O O . ARG A 1 99 ? -10.632 4.528 7.976 1.00 84.12 99 ARG A O 1
ATOM 779 N N . PHE A 1 100 ? -11.664 6.262 8.945 1.00 82.56 100 PHE A N 1
ATOM 780 C CA . PHE A 1 100 ? -12.331 6.683 7.708 1.00 82.56 100 PHE A CA 1
ATOM 781 C C . PHE A 1 100 ? -11.336 7.154 6.636 1.00 82.56 100 PHE A C 1
ATOM 783 O O . PHE A 1 100 ? -11.506 6.861 5.450 1.00 82.56 100 PHE A O 1
ATOM 790 N N . GLU A 1 101 ? -10.292 7.874 7.041 1.00 84.56 101 GLU A N 1
ATOM 791 C CA . GLU A 1 101 ? -9.218 8.310 6.143 1.00 84.56 101 GLU A CA 1
ATOM 792 C C . GLU A 1 101 ? -8.331 7.131 5.746 1.00 84.56 101 GLU A C 1
ATOM 794 O O . GLU A 1 101 ? -8.014 6.955 4.566 1.00 84.56 101 GLU A O 1
ATOM 799 N N . ASP A 1 102 ? -8.014 6.256 6.700 1.00 88.56 102 ASP A N 1
ATOM 800 C CA . ASP A 1 102 ? -7.248 5.045 6.427 1.00 88.56 102 ASP A CA 1
ATOM 801 C C . ASP A 1 102 ? -7.966 4.083 5.473 1.00 88.56 102 ASP A C 1
ATOM 803 O O . ASP A 1 102 ? -7.324 3.512 4.594 1.00 88.56 102 ASP A O 1
ATOM 807 N N . ASP A 1 103 ? -9.288 3.938 5.560 1.00 89.50 103 ASP A N 1
ATOM 808 C CA . ASP A 1 103 ? -10.066 3.108 4.635 1.00 89.50 103 ASP A CA 1
ATOM 809 C C . ASP A 1 103 ? -9.965 3.625 3.189 1.00 89.50 103 ASP A C 1
ATOM 811 O O . ASP A 1 103 ? -9.843 2.833 2.245 1.00 89.50 103 ASP A O 1
ATOM 815 N N . LYS A 1 104 ? -9.947 4.952 2.996 1.00 88.12 104 LYS A N 1
ATOM 816 C CA . LYS A 1 104 ? -9.720 5.564 1.675 1.00 88.12 104 LYS A CA 1
ATOM 817 C C . LYS A 1 104 ? -8.307 5.291 1.173 1.00 88.12 104 LYS A C 1
ATOM 819 O O . LYS A 1 104 ? -8.148 4.838 0.036 1.00 88.12 104 LYS A O 1
ATOM 824 N N . ARG A 1 105 ? -7.296 5.508 2.024 1.00 87.62 105 ARG A N 1
ATOM 825 C CA . ARG A 1 105 ? -5.888 5.223 1.701 1.00 87.62 105 ARG A CA 1
ATOM 826 C C . ARG A 1 105 ? -5.688 3.760 1.320 1.00 87.62 105 ARG A C 1
ATOM 828 O O . ARG A 1 105 ? -5.073 3.458 0.297 1.00 87.62 105 ARG A O 1
ATOM 835 N N . ARG A 1 106 ? -6.279 2.850 2.094 1.00 91.44 106 ARG A N 1
ATOM 836 C CA . ARG A 1 106 ? -6.234 1.403 1.868 1.00 91.44 106 ARG A CA 1
ATOM 837 C C . ARG A 1 106 ? -6.861 1.014 0.536 1.00 91.44 106 ARG A C 1
ATOM 839 O O . ARG A 1 106 ? -6.279 0.223 -0.205 1.00 91.44 106 ARG A O 1
ATOM 846 N N . ALA A 1 107 ? -8.021 1.582 0.205 1.00 91.12 107 ALA A N 1
ATOM 847 C CA . ALA A 1 107 ? -8.676 1.337 -1.076 1.00 91.12 107 ALA A CA 1
ATOM 848 C C . ALA A 1 107 ? -7.803 1.788 -2.257 1.00 91.12 107 ALA A C 1
ATOM 850 O O . ALA A 1 107 ? -7.723 1.089 -3.268 1.00 91.12 107 ALA A O 1
ATOM 851 N N . GLU A 1 108 ? -7.121 2.926 -2.133 1.00 90.06 108 GLU A N 1
ATOM 852 C CA . GLU A 1 108 ? -6.226 3.432 -3.173 1.00 90.06 108 GLU A CA 1
ATOM 853 C C . GLU A 1 108 ? -4.964 2.574 -3.330 1.00 90.06 108 GLU A C 1
ATOM 855 O O . GLU A 1 108 ? -4.617 2.186 -4.448 1.00 90.06 108 GLU A O 1
ATOM 860 N N . MET A 1 109 ? -4.326 2.182 -2.223 1.00 91.06 109 MET A N 1
ATOM 861 C CA . MET A 1 109 ? -3.210 1.230 -2.250 1.00 91.06 109 MET A CA 1
ATOM 862 C C . MET A 1 109 ? -3.623 -0.110 -2.871 1.00 91.06 109 MET A C 1
ATOM 864 O O . MET A 1 109 ? -2.873 -0.674 -3.668 1.00 91.06 109 MET A O 1
ATOM 868 N N . GLY A 1 110 ? -4.838 -0.588 -2.583 1.00 92.06 110 GLY A N 1
ATOM 869 C CA . GLY A 1 110 ? -5.407 -1.782 -3.210 1.00 92.06 110 GLY A CA 1
ATOM 870 C C . GLY A 1 110 ? -5.500 -1.664 -4.734 1.00 92.06 110 GLY A C 1
ATOM 871 O O . GLY A 1 110 ? -5.088 -2.579 -5.446 1.00 92.06 110 GLY A O 1
ATOM 872 N N . LYS A 1 111 ? -5.943 -0.510 -5.258 1.00 93.44 111 LYS A N 1
ATOM 873 C CA . LYS A 1 111 ? -5.959 -0.261 -6.712 1.00 93.44 111 LYS A CA 1
ATOM 874 C C . LYS A 1 111 ? -4.558 -0.294 -7.313 1.00 93.44 111 LYS A C 1
ATOM 876 O O . LYS A 1 111 ? -4.389 -0.852 -8.392 1.00 93.44 111 LYS A O 1
ATOM 881 N N . ILE A 1 112 ? -3.560 0.271 -6.631 1.00 92.25 112 ILE A N 1
ATOM 882 C CA . ILE A 1 112 ? -2.165 0.243 -7.093 1.00 92.25 112 ILE A CA 1
ATOM 883 C C . ILE A 1 112 ? -1.674 -1.204 -7.205 1.00 92.25 112 ILE A C 1
ATOM 885 O O . ILE A 1 112 ? -1.143 -1.591 -8.246 1.00 92.25 112 ILE A O 1
ATOM 889 N N . VAL A 1 113 ? -1.893 -2.024 -6.174 1.00 92.38 113 VAL A N 1
ATOM 890 C CA . VAL A 1 113 ? -1.513 -3.447 -6.194 1.00 92.38 113 VAL A CA 1
ATOM 891 C C . VAL A 1 113 ? -2.219 -4.189 -7.335 1.00 92.38 113 VAL A C 1
ATOM 893 O O . VAL A 1 113 ? -1.571 -4.938 -8.070 1.00 92.38 113 VAL A O 1
ATOM 896 N N . ASP A 1 114 ? -3.511 -3.933 -7.547 1.00 93.69 114 ASP A N 1
ATOM 897 C CA . ASP A 1 114 ? -4.285 -4.526 -8.642 1.00 93.69 114 ASP A CA 1
ATOM 898 C C . ASP A 1 114 ? -3.782 -4.097 -10.026 1.00 93.69 114 ASP A C 1
ATOM 900 O O . ASP A 1 114 ? -3.677 -4.923 -10.937 1.00 93.69 114 ASP A O 1
ATOM 904 N N . GLU A 1 115 ? -3.479 -2.812 -10.217 1.00 92.88 115 GLU A N 1
ATOM 905 C CA . GLU A 1 115 ? -2.913 -2.283 -11.461 1.00 92.88 115 GLU A CA 1
ATOM 906 C C . GLU A 1 115 ? -1.565 -2.946 -11.770 1.00 92.88 115 GLU A C 1
ATOM 908 O O . GLU A 1 115 ? -1.328 -3.372 -12.906 1.00 92.88 115 GLU A O 1
ATOM 913 N N . ILE A 1 116 ? -0.715 -3.108 -10.752 1.00 91.31 116 ILE A N 1
ATOM 914 C CA . ILE A 1 116 ? 0.573 -3.796 -10.864 1.00 91.31 116 ILE A CA 1
ATOM 915 C C . ILE A 1 116 ? 0.379 -5.268 -11.226 1.00 91.31 116 ILE A C 1
ATOM 917 O O . ILE A 1 116 ? 1.026 -5.760 -12.157 1.00 91.31 116 ILE A O 1
ATOM 921 N N . GLY A 1 117 ? -0.544 -5.957 -10.552 1.00 90.31 117 GLY A N 1
ATOM 922 C CA . GLY A 1 117 ? -0.884 -7.352 -10.833 1.00 90.31 117 GLY A CA 1
ATOM 923 C C . GLY A 1 117 ? -1.407 -7.559 -12.257 1.00 90.31 117 GLY A C 1
ATOM 924 O O . GLY A 1 117 ? -0.995 -8.501 -12.933 1.00 90.31 117 GLY A O 1
ATOM 925 N N . LYS A 1 118 ? -2.256 -6.647 -12.753 1.00 92.38 118 LYS A N 1
ATOM 926 C CA . LYS A 1 118 ? -2.817 -6.689 -14.118 1.00 92.38 118 LYS A CA 1
ATOM 927 C C . LYS A 1 118 ? -1.780 -6.380 -15.194 1.00 92.38 118 LYS A C 1
ATOM 929 O O . LYS A 1 118 ? -1.761 -7.037 -16.234 1.00 92.38 118 LYS A O 1
ATOM 934 N N . LYS A 1 119 ? -0.937 -5.366 -14.978 1.00 89.56 119 LYS A N 1
ATOM 935 C CA . LYS A 1 119 ? 0.097 -4.961 -15.946 1.00 89.56 119 LYS A CA 1
ATOM 936 C C . LYS A 1 119 ? 1.225 -5.992 -16.004 1.00 89.56 119 LYS A C 1
ATOM 938 O O . LYS A 1 119 ? 1.764 -6.251 -17.081 1.00 89.56 119 LYS A O 1
ATOM 943 N N . GLY A 1 120 ? 1.528 -6.613 -14.867 1.00 85.38 120 GLY A N 1
ATOM 944 C CA . GLY A 1 120 ? 2.600 -7.582 -14.710 1.00 85.38 120 GLY A CA 1
ATOM 945 C C . GLY A 1 120 ? 3.965 -6.910 -14.582 1.00 85.38 120 GLY A C 1
ATOM 946 O O . GLY A 1 120 ? 4.251 -5.870 -15.186 1.00 85.38 120 GLY A O 1
ATOM 947 N N . MET A 1 121 ? 4.843 -7.547 -13.807 1.00 80.38 121 MET A N 1
ATOM 948 C CA . MET A 1 121 ? 6.151 -6.992 -13.458 1.00 80.38 121 MET A CA 1
ATOM 949 C C . MET A 1 121 ? 7.045 -6.702 -14.652 1.00 80.38 121 MET A C 1
ATOM 951 O O . MET A 1 121 ? 7.861 -5.793 -14.595 1.00 80.38 121 MET A O 1
ATOM 955 N N . GLU A 1 122 ? 6.898 -7.425 -15.753 1.00 82.12 122 GLU A N 1
ATOM 956 C CA . GLU A 1 122 ? 7.720 -7.235 -16.947 1.00 82.12 122 GLU A CA 1
ATOM 957 C C . GLU A 1 122 ? 7.407 -5.912 -17.655 1.00 82.12 122 GLU A C 1
ATOM 959 O O . GLU A 1 122 ? 8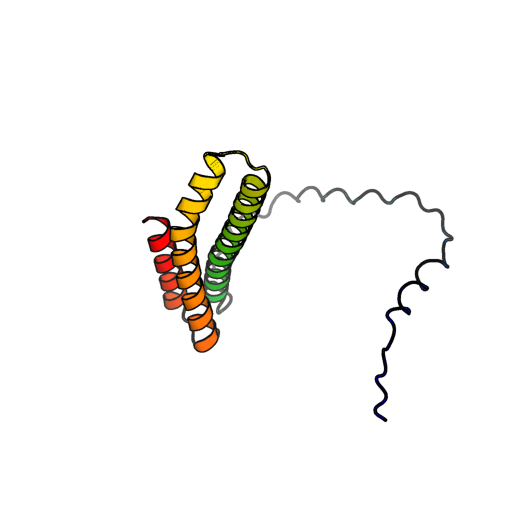.330 -5.207 -18.062 1.00 82.12 122 GLU A O 1
ATOM 964 N N . LYS A 1 123 ? 6.126 -5.525 -17.714 1.00 88.31 123 LYS A N 1
ATOM 965 C CA . LYS A 1 123 ? 5.636 -4.363 -18.477 1.00 88.31 123 LYS A CA 1
ATOM 966 C C . LYS A 1 123 ? 5.629 -3.057 -17.684 1.00 88.31 123 LYS A 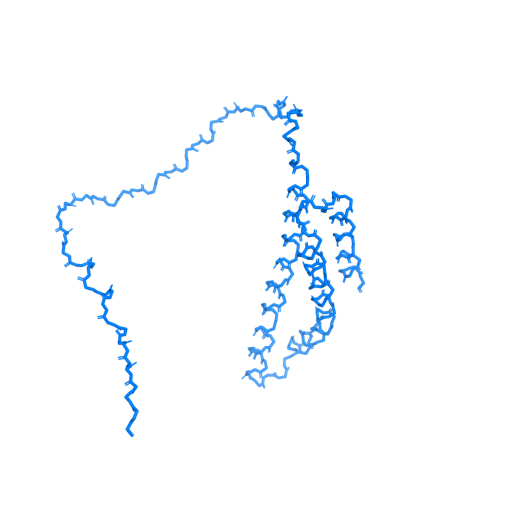C 1
ATOM 968 O O . LYS A 1 123 ? 5.441 -1.992 -18.265 1.00 88.31 123 LYS A O 1
ATOM 973 N N . ILE A 1 124 ? 5.802 -3.128 -16.368 1.00 90.44 124 ILE A N 1
ATOM 974 C CA . ILE A 1 124 ? 5.924 -1.948 -15.512 1.00 90.44 124 ILE A CA 1
ATOM 975 C C . ILE A 1 124 ? 7.272 -1.263 -15.713 1.00 90.44 124 ILE A C 1
ATOM 977 O O . ILE A 1 124 ? 8.314 -1.914 -15.766 1.00 90.44 124 ILE A O 1
ATOM 981 N N . THR A 1 125 ? 7.262 0.059 -15.811 1.00 91.62 125 THR A N 1
ATOM 982 C CA . THR A 1 125 ? 8.475 0.876 -15.887 1.00 91.62 125 THR A CA 1
ATOM 983 C C . THR A 1 125 ? 8.828 1.452 -14.516 1.00 91.62 125 THR A C 1
ATOM 985 O O . THR A 1 125 ? 7.991 1.510 -13.619 1.00 91.62 125 THR A O 1
ATOM 988 N N . VAL A 1 126 ? 10.070 1.914 -14.350 1.00 90.31 126 VAL A N 1
ATOM 989 C CA . VAL A 1 126 ? 10.491 2.661 -13.148 1.00 90.31 126 VAL A CA 1
ATOM 990 C C . VAL A 1 126 ? 9.628 3.912 -12.945 1.00 90.31 126 VAL A C 1
ATOM 992 O O . VAL A 1 126 ? 9.225 4.205 -11.825 1.00 90.31 126 VAL A O 1
ATOM 995 N N . ALA A 1 127 ? 9.291 4.614 -14.029 1.00 91.81 127 ALA A N 1
ATOM 996 C CA . ALA A 1 127 ? 8.443 5.801 -13.974 1.00 91.81 127 ALA A CA 1
ATOM 997 C C . ALA A 1 127 ? 7.029 5.485 -13.458 1.00 91.81 127 ALA A C 1
ATOM 999 O O . ALA A 1 127 ? 6.491 6.251 -12.663 1.00 91.81 127 ALA A O 1
ATOM 1000 N N . ASP A 1 128 ? 6.452 4.342 -13.849 1.00 93.12 128 ASP A N 1
ATOM 1001 C CA . ASP A 1 128 ? 5.162 3.899 -13.304 1.00 93.12 128 ASP A CA 1
ATOM 1002 C C . ASP A 1 128 ? 5.248 3.685 -11.783 1.00 93.12 128 ASP A C 1
ATOM 1004 O O . ASP A 1 128 ? 4.382 4.148 -11.047 1.00 93.12 128 ASP A O 1
ATOM 1008 N N . LEU A 1 129 ? 6.310 3.021 -11.304 1.00 92.81 129 LEU A N 1
ATOM 1009 C CA . LEU A 1 129 ? 6.516 2.740 -9.876 1.00 92.81 129 LEU A CA 1
ATOM 1010 C C . LEU A 1 129 ? 6.680 4.020 -9.052 1.00 92.81 129 LEU A C 1
ATOM 1012 O O . LEU A 1 129 ? 6.051 4.156 -8.003 1.00 92.81 129 LEU A O 1
ATOM 1016 N N . ARG A 1 130 ? 7.462 4.982 -9.551 1.00 92.94 130 ARG A N 1
ATOM 1017 C CA . ARG A 1 130 ? 7.613 6.298 -8.912 1.00 92.94 130 ARG A CA 1
ATOM 1018 C C . ARG A 1 130 ? 6.285 7.040 -8.840 1.00 92.94 130 ARG A C 1
ATOM 1020 O O . ARG A 1 130 ? 5.928 7.531 -7.775 1.00 92.94 130 ARG A O 1
ATOM 1027 N N . LYS A 1 131 ? 5.506 7.015 -9.924 1.00 93.88 131 LYS A N 1
ATOM 1028 C CA . LYS A 1 131 ? 4.167 7.615 -9.957 1.00 93.88 131 LYS A CA 1
ATOM 1029 C C . LYS A 1 131 ? 3.215 6.969 -8.945 1.00 93.88 131 LYS A C 1
ATOM 1031 O O . LYS A 1 131 ? 2.395 7.658 -8.346 1.00 93.88 131 LYS A O 1
ATOM 1036 N N . TYR A 1 132 ? 3.309 5.657 -8.729 1.00 93.50 132 TYR A N 1
ATOM 1037 C CA . TYR A 1 132 ? 2.532 4.987 -7.682 1.00 93.50 132 TYR A CA 1
ATOM 1038 C C . TYR A 1 132 ? 2.934 5.432 -6.274 1.00 93.50 132 TYR A C 1
ATOM 1040 O O . TYR A 1 132 ? 2.056 5.669 -5.448 1.00 93.50 132 TYR A O 1
ATOM 1048 N N . ARG A 1 133 ? 4.232 5.607 -6.006 1.00 89.75 133 ARG A N 1
ATOM 1049 C CA . ARG A 1 133 ? 4.707 6.131 -4.715 1.00 89.75 133 ARG A CA 1
ATOM 1050 C C . ARG A 1 133 ? 4.288 7.575 -4.477 1.00 89.75 133 ARG A C 1
ATOM 1052 O O . ARG A 1 133 ? 3.896 7.914 -3.368 1.00 89.75 133 ARG A O 1
ATOM 1059 N N . GLU A 1 134 ? 4.337 8.416 -5.505 1.00 90.94 134 GLU A N 1
ATOM 1060 C CA . GLU A 1 134 ? 3.846 9.798 -5.428 1.00 90.94 134 GLU A CA 1
ATOM 1061 C C . GLU A 1 134 ? 2.359 9.829 -5.064 1.00 90.94 134 GLU A C 1
ATOM 1063 O O . GLU A 1 134 ? 2.001 10.466 -4.077 1.00 90.94 134 GLU A O 1
ATOM 1068 N N . ARG A 1 135 ? 1.524 9.033 -5.750 1.00 89.50 135 ARG A N 1
ATOM 1069 C CA . ARG A 1 135 ? 0.095 8.881 -5.413 1.00 89.50 135 ARG A CA 1
ATOM 1070 C C . ARG A 1 135 ? -0.120 8.450 -3.962 1.00 89.50 135 ARG A C 1
ATOM 1072 O O . ARG A 1 135 ? -1.013 8.965 -3.304 1.00 89.50 135 ARG A O 1
ATOM 1079 N N . ILE A 1 136 ? 0.687 7.517 -3.450 1.00 85.19 136 ILE A N 1
ATOM 1080 C CA . ILE A 1 136 ? 0.602 7.090 -2.045 1.00 85.19 136 ILE A CA 1
ATOM 1081 C C . ILE A 1 136 ? 0.949 8.240 -1.096 1.00 85.19 136 ILE A C 1
ATOM 1083 O O . ILE A 1 136 ? 0.254 8.442 -0.105 1.00 85.19 136 ILE A O 1
ATOM 1087 N N . ARG A 1 137 ? 2.009 8.999 -1.383 1.00 83.00 137 ARG A N 1
ATOM 1088 C CA . ARG A 1 137 ? 2.466 10.098 -0.520 1.00 83.00 137 ARG A CA 1
ATOM 1089 C C . ARG A 1 137 ? 1.510 11.277 -0.504 1.00 83.00 137 ARG A C 1
ATOM 1091 O O . ARG A 1 137 ? 1.311 11.852 0.559 1.00 83.00 137 ARG A O 1
ATOM 1098 N N . GLU A 1 138 ? 0.908 11.609 -1.641 1.00 84.62 138 GLU A N 1
ATOM 1099 C CA . GLU A 1 138 ? -0.137 12.636 -1.721 1.00 84.62 138 GLU A CA 1
ATOM 1100 C C . GLU A 1 138 ? -1.304 12.297 -0.785 1.00 84.62 138 GLU A C 1
ATOM 1102 O O . GLU A 1 138 ? -1.765 13.157 -0.049 1.00 84.62 138 GLU A O 1
ATOM 1107 N N . GLN A 1 139 ? -1.692 11.021 -0.706 1.00 73.06 139 GLN A N 1
ATOM 1108 C CA . GLN A 1 139 ? -2.739 10.551 0.210 1.00 73.06 139 GLN A CA 1
ATOM 1109 C C . GLN A 1 139 ? -2.313 10.505 1.693 1.00 73.06 139 GLN A C 1
ATOM 1111 O O . GLN A 1 139 ? -3.158 10.323 2.565 1.00 73.06 139 GLN A O 1
ATOM 1116 N N . ILE A 1 140 ? -1.015 10.596 2.001 1.00 59.81 140 ILE A N 1
ATOM 1117 C CA . ILE A 1 140 ? -0.495 10.652 3.382 1.00 59.81 140 ILE A CA 1
ATOM 1118 C C . ILE A 1 140 ? -0.348 12.107 3.860 1.00 59.81 140 ILE A C 1
ATOM 1120 O O . ILE A 1 140 ? -0.337 12.347 5.065 1.00 59.81 140 ILE A O 1
ATOM 1124 N N . ALA A 1 141 ? -0.188 13.059 2.935 1.00 57.16 141 ALA A N 1
ATOM 1125 C CA . ALA A 1 141 ? 0.037 14.470 3.242 1.00 57.16 141 ALA A CA 1
ATOM 1126 C C . ALA A 1 141 ? -1.252 15.312 3.331 1.00 57.16 141 ALA A C 1
ATOM 1128 O O . ALA A 1 141 ? -1.197 16.393 3.919 1.00 57.16 141 ALA A O 1
ATOM 1129 N N . GLU A 1 142 ? -2.362 14.841 2.749 1.00 45.97 142 GLU A N 1
ATOM 1130 C CA . GLU A 1 142 ? -3.728 15.347 2.997 1.00 45.97 142 GLU A CA 1
ATOM 1131 C C . GLU A 1 142 ? -4.331 14.743 4.268 1.00 45.97 142 GLU A C 1
ATOM 1133 O O . GLU A 1 142 ? -4.991 15.522 4.993 1.00 45.97 142 GLU A O 1
#